Protein AF-A0A4P6VRU5-F1 (afdb_monomer)

Solvent-accessible surface area (backbone atoms only — not comparable to full-atom values): 6579 Å² total; per-residue (Å²): 132,62,69,70,58,54,52,51,50,52,54,50,52,52,53,52,51,52,51,51,52,49,53,53,50,51,52,52,51,51,53,52,50,51,51,52,52,51,42,52,49,54,52,50,53,50,59,75,66,40,42,98,47,94,86,37,48,56,43,42,36,64,58,54,8,66,75,70,75,44,54,48,68,55,36,48,51,43,44,72,70,35,91,54,39,44,77,51,90,59,99,54,78,64,24,35,31,67,68,50,90,88,57,76,82,78,74,88,72,78,95,124

Structure (mmCIF, N/CA/C/O backbone):
data_AF-A0A4P6VRU5-F1
#
_entry.id   AF-A0A4P6VRU5-F1
#
loop_
_atom_site.group_PDB
_atom_site.id
_atom_site.type_symbol
_atom_site.label_atom_id
_atom_site.label_alt_id
_atom_site.label_comp_id
_atom_site.label_asym_id
_atom_site.label_entity_id
_atom_site.label_seq_id
_atom_site.pdbx_PDB_ins_code
_atom_site.Cartn_x
_atom_site.Cartn_y
_atom_site.Cartn_z
_atom_site.occupancy
_atom_site.B_iso_or_equiv
_atom_site.auth_seq_id
_atom_site.auth_comp_id
_atom_site.auth_asym_id
_atom_site.auth_atom_id
_atom_site.pdbx_PDB_model_num
ATOM 1 N N . MET A 1 1 ? 27.380 7.375 -44.193 1.00 56.97 1 MET A N 1
ATOM 2 C CA . MET A 1 1 ? 27.245 7.125 -42.744 1.00 56.97 1 MET A CA 1
ATOM 3 C C . MET A 1 1 ? 27.639 5.672 -42.535 1.00 56.97 1 MET A C 1
ATOM 5 O O . MET A 1 1 ? 27.026 4.818 -43.163 1.00 56.97 1 MET A O 1
ATOM 9 N N . ASP A 1 2 ? 28.728 5.402 -41.815 1.00 77.56 2 ASP A N 1
ATOM 10 C CA . ASP A 1 2 ? 29.305 4.053 -41.728 1.00 77.56 2 ASP A CA 1
ATOM 11 C C . ASP A 1 2 ? 28.366 3.071 -41.018 1.00 77.56 2 ASP A C 1
ATOM 13 O O . ASP A 1 2 ? 27.849 3.374 -39.943 1.00 77.56 2 ASP A O 1
ATOM 17 N N . MET A 1 3 ? 28.198 1.865 -41.577 1.00 74.06 3 MET A N 1
ATOM 18 C CA . MET A 1 3 ? 27.379 0.794 -40.977 1.00 74.06 3 MET A CA 1
ATOM 19 C C . MET A 1 3 ? 27.796 0.484 -39.528 1.00 74.06 3 MET A C 1
ATOM 21 O O . MET A 1 3 ? 26.944 0.227 -38.688 1.00 74.06 3 MET A O 1
ATOM 25 N N . LYS A 1 4 ? 29.084 0.640 -39.192 1.00 77.88 4 LYS A N 1
ATOM 26 C CA . LYS A 1 4 ? 29.608 0.461 -37.824 1.00 77.88 4 LYS A CA 1
ATOM 27 C C . LYS A 1 4 ? 29.070 1.481 -36.815 1.00 77.88 4 LYS A C 1
ATOM 29 O O . LYS A 1 4 ? 28.921 1.161 -35.640 1.00 77.88 4 LYS A O 1
ATOM 34 N N . VAL A 1 5 ? 28.794 2.709 -37.258 1.00 80.06 5 VAL A N 1
ATOM 35 C CA . VAL A 1 5 ? 28.230 3.763 -36.398 1.00 80.06 5 VAL A CA 1
ATOM 36 C C . VAL A 1 5 ? 26.747 3.490 -36.148 1.00 80.06 5 VAL A C 1
ATOM 38 O O . VAL A 1 5 ? 26.277 3.657 -35.026 1.00 80.06 5 VAL A O 1
ATOM 41 N N . ILE A 1 6 ? 26.029 3.003 -37.165 1.00 77.31 6 ILE A N 1
ATOM 42 C CA . ILE A 1 6 ? 24.617 2.610 -37.055 1.00 77.31 6 ILE A CA 1
ATOM 43 C C . ILE A 1 6 ? 24.463 1.406 -36.110 1.00 77.31 6 ILE A C 1
ATOM 45 O O .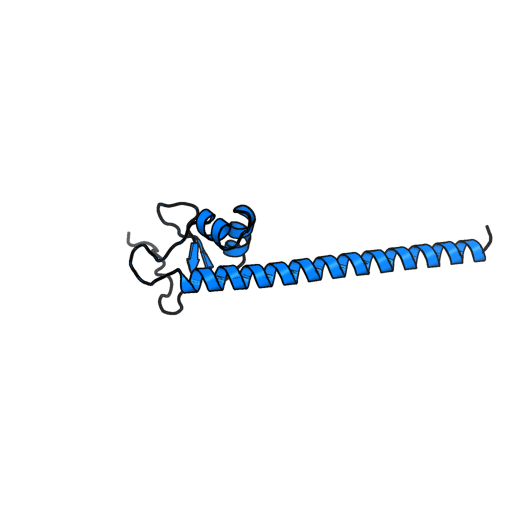 ILE A 1 6 ? 23.629 1.463 -35.208 1.00 77.31 6 ILE A O 1
ATOM 49 N N . ASP A 1 7 ? 25.313 0.381 -36.226 1.00 75.19 7 ASP A N 1
ATOM 50 C CA . ASP A 1 7 ? 25.315 -0.770 -35.308 1.00 75.19 7 ASP A CA 1
ATOM 51 C C . ASP A 1 7 ? 25.595 -0.352 -33.857 1.00 75.19 7 ASP A C 1
ATOM 53 O O . ASP A 1 7 ? 24.917 -0.804 -32.934 1.00 75.19 7 ASP A O 1
ATOM 57 N N . GLY A 1 8 ? 26.543 0.567 -33.641 1.00 73.50 8 GLY A N 1
ATOM 58 C CA . GLY A 1 8 ? 26.839 1.105 -32.311 1.00 73.50 8 GLY A CA 1
ATOM 59 C C . GLY A 1 8 ? 25.656 1.854 -31.685 1.00 73.50 8 GLY A C 1
ATOM 60 O O . GLY A 1 8 ? 25.381 1.688 -30.495 1.00 73.50 8 GLY A O 1
ATOM 61 N N . ILE A 1 9 ? 24.917 2.634 -32.483 1.00 77.44 9 ILE A N 1
ATOM 62 C CA . ILE A 1 9 ? 23.713 3.349 -32.030 1.00 77.44 9 ILE A CA 1
ATOM 63 C C . ILE A 1 9 ? 22.594 2.363 -31.685 1.00 77.44 9 ILE A C 1
ATOM 65 O O . ILE A 1 9 ? 21.949 2.517 -30.648 1.00 77.44 9 ILE A O 1
ATOM 69 N N . ILE A 1 10 ? 22.383 1.334 -32.511 1.00 79.81 10 ILE A N 1
ATOM 70 C CA . ILE A 1 10 ? 21.372 0.301 -32.262 1.00 79.81 10 ILE A CA 1
ATOM 71 C C . ILE A 1 10 ? 21.701 -0.442 -30.961 1.00 79.81 10 ILE A C 1
ATOM 73 O O . ILE A 1 10 ? 20.852 -0.521 -30.076 1.00 79.81 10 ILE A O 1
ATOM 77 N N . VAL A 1 11 ? 22.938 -0.909 -30.779 1.00 80.38 11 VAL A N 1
ATOM 78 C CA . VAL A 1 11 ? 23.352 -1.619 -29.555 1.00 80.38 11 VAL A CA 1
ATOM 79 C C . VAL A 1 11 ? 23.233 -0.726 -28.314 1.00 80.38 11 VAL A C 1
ATOM 81 O O . VAL A 1 11 ? 22.734 -1.177 -27.281 1.00 80.38 11 VAL A O 1
ATOM 84 N N . GLY A 1 12 ? 23.617 0.551 -28.414 1.00 76.94 12 GLY A N 1
ATOM 85 C CA . GLY A 1 12 ? 23.464 1.518 -27.324 1.00 76.94 12 GLY A CA 1
ATOM 86 C C . GLY A 1 12 ? 21.999 1.768 -26.949 1.00 76.94 12 GLY A C 1
ATOM 87 O O . GLY A 1 12 ? 21.651 1.758 -25.766 1.00 76.94 12 GLY A O 1
ATOM 88 N N . ALA A 1 13 ? 21.122 1.925 -27.945 1.00 80.81 13 ALA A N 1
ATOM 89 C CA . ALA A 1 13 ? 19.689 2.121 -27.735 1.00 80.81 13 ALA A CA 1
ATOM 90 C C . ALA A 1 13 ? 19.019 0.885 -27.112 1.00 80.81 13 ALA A C 1
ATOM 92 O O . ALA A 1 13 ? 18.247 1.017 -26.159 1.00 80.81 13 ALA A O 1
ATOM 93 N N . PHE A 1 14 ? 19.352 -0.320 -27.588 1.00 83.81 14 PHE A N 1
ATOM 94 C CA . PHE A 1 14 ? 18.849 -1.574 -27.021 1.00 83.81 14 PHE A CA 1
ATOM 95 C C . PHE A 1 14 ? 19.328 -1.788 -25.578 1.00 83.81 14 PHE A C 1
ATOM 97 O O . PHE A 1 14 ? 18.529 -2.176 -24.725 1.00 83.81 14 PHE A O 1
ATOM 104 N N . GLY A 1 15 ? 20.594 -1.483 -25.276 1.00 81.56 15 GLY A N 1
ATOM 105 C CA . GLY A 1 15 ? 21.131 -1.563 -23.915 1.00 81.56 15 GLY A CA 1
ATOM 106 C C . GLY A 1 15 ? 20.432 -0.606 -22.944 1.00 81.56 15 GLY A C 1
ATOM 107 O O . GLY A 1 15 ? 20.047 -1.009 -21.845 1.00 81.56 15 GLY A O 1
ATOM 108 N N . GLY A 1 16 ? 20.197 0.641 -23.367 1.00 85.00 16 GLY A N 1
ATOM 109 C CA . GLY A 1 16 ? 19.473 1.636 -22.572 1.00 85.00 16 GLY A CA 1
ATOM 110 C C . GLY A 1 16 ? 18.010 1.257 -22.325 1.00 85.00 16 GLY A C 1
ATOM 111 O O . GLY A 1 16 ? 17.530 1.343 -21.193 1.00 85.00 16 GLY A O 1
ATOM 112 N N . ALA A 1 17 ? 17.311 0.771 -23.355 1.00 89.19 17 ALA A N 1
ATOM 113 C CA . ALA A 1 17 ? 15.931 0.306 -23.229 1.00 89.19 17 ALA A CA 1
ATOM 114 C C . ALA A 1 17 ? 15.821 -0.907 -22.292 1.00 89.19 17 ALA A C 1
ATOM 116 O O . ALA A 1 17 ? 14.961 -0.926 -21.410 1.00 89.19 17 ALA A O 1
ATOM 117 N N . ALA A 1 18 ? 16.722 -1.886 -22.425 1.00 87.88 18 ALA A N 1
ATOM 118 C CA . ALA A 1 18 ? 16.763 -3.053 -21.548 1.00 87.88 18 ALA A CA 1
ATOM 119 C C . ALA A 1 18 ? 16.992 -2.654 -20.082 1.00 87.88 18 ALA A C 1
ATOM 121 O O . ALA A 1 18 ? 16.264 -3.109 -19.200 1.00 87.88 18 ALA A O 1
ATOM 122 N N . ALA A 1 19 ? 17.938 -1.749 -19.816 1.00 89.75 19 ALA A N 1
ATOM 123 C CA . ALA A 1 19 ? 18.174 -1.231 -18.470 1.00 89.75 19 ALA A CA 1
ATOM 124 C C . ALA A 1 19 ? 16.940 -0.504 -17.904 1.00 89.75 19 ALA A C 1
ATOM 126 O O . ALA A 1 19 ? 16.560 -0.741 -16.756 1.00 89.75 19 ALA A O 1
ATOM 127 N N . GLY A 1 20 ? 16.268 0.323 -18.713 1.00 90.56 20 GLY A N 1
ATOM 128 C CA . GLY A 1 20 ? 15.040 1.015 -18.313 1.00 90.56 20 GLY A CA 1
ATOM 129 C C . GLY A 1 20 ? 13.908 0.056 -17.931 1.00 90.56 20 GLY A C 1
ATOM 130 O O . GLY A 1 20 ? 13.273 0.233 -16.890 1.00 90.56 20 GLY A O 1
ATOM 131 N N . VAL A 1 21 ? 13.702 -1.005 -18.719 1.00 92.81 21 VAL A N 1
ATOM 132 C CA . VAL A 1 21 ? 12.704 -2.049 -18.429 1.00 92.81 21 VAL A CA 1
ATOM 133 C C . VAL A 1 21 ? 13.028 -2.781 -17.128 1.00 92.81 21 VAL A C 1
ATOM 135 O O . VAL A 1 21 ? 12.133 -3.005 -16.313 1.00 92.81 21 VAL A O 1
ATOM 138 N N . VAL A 1 22 ? 14.299 -3.121 -16.896 1.00 93.62 22 VAL A N 1
ATOM 139 C CA . VAL A 1 22 ? 14.724 -3.806 -15.667 1.00 93.62 22 VAL A CA 1
ATOM 140 C C . VAL A 1 22 ? 14.479 -2.929 -14.439 1.00 93.62 22 VAL A C 1
ATOM 142 O O . VAL A 1 22 ? 13.898 -3.402 -13.463 1.00 93.62 22 VAL A O 1
ATOM 145 N N . VAL A 1 23 ? 14.854 -1.648 -14.483 1.00 94.06 23 VAL A N 1
ATOM 146 C CA . VAL A 1 23 ? 14.622 -0.718 -13.365 1.00 94.06 23 VAL A CA 1
ATOM 147 C C . VAL A 1 23 ? 13.127 -0.561 -13.085 1.00 94.06 23 VAL A C 1
ATOM 149 O O . VAL A 1 23 ? 12.712 -0.654 -11.928 1.00 94.06 23 VAL A O 1
ATOM 152 N N . TYR A 1 24 ? 12.310 -0.399 -14.129 1.00 93.44 24 TYR A N 1
ATOM 153 C CA . TYR A 1 24 ? 10.856 -0.316 -13.989 1.00 93.44 24 TYR A CA 1
ATOM 154 C C . TYR A 1 24 ? 10.271 -1.579 -13.345 1.00 93.44 24 TYR A C 1
ATOM 156 O O . TYR A 1 24 ? 9.479 -1.494 -12.404 1.00 93.44 24 TYR A O 1
ATOM 164 N N . ALA A 1 25 ? 10.701 -2.760 -13.798 1.00 92.88 25 ALA A N 1
ATOM 165 C CA . ALA A 1 25 ? 10.256 -4.029 -13.238 1.00 92.88 25 ALA A CA 1
ATOM 166 C C . ALA A 1 25 ? 10.624 -4.149 -11.751 1.00 92.88 25 ALA A C 1
ATOM 168 O O . ALA A 1 25 ? 9.768 -4.481 -10.931 1.00 92.88 25 ALA A O 1
ATOM 169 N N . VAL A 1 26 ? 11.866 -3.828 -11.377 1.00 94.25 26 VAL A N 1
ATOM 170 C CA . VAL A 1 26 ? 12.323 -3.880 -9.978 1.00 94.25 26 VAL A CA 1
ATOM 171 C C . VAL A 1 26 ? 11.512 -2.930 -9.095 1.00 94.25 26 VAL A C 1
ATOM 173 O O . VAL A 1 26 ? 11.060 -3.330 -8.020 1.00 94.25 26 VAL A O 1
ATOM 176 N N . GLN A 1 27 ? 11.266 -1.700 -9.553 1.00 93.25 27 GLN A N 1
ATOM 177 C CA . GLN A 1 27 ? 10.436 -0.737 -8.826 1.00 93.25 27 GLN A CA 1
ATOM 178 C C . GLN A 1 27 ? 9.004 -1.246 -8.644 1.00 93.25 27 GLN A C 1
ATOM 180 O O . GLN A 1 27 ? 8.458 -1.174 -7.540 1.00 93.25 27 GLN A O 1
ATOM 185 N N . TYR A 1 28 ? 8.418 -1.819 -9.696 1.00 92.94 28 TYR A N 1
ATOM 186 C CA . TYR A 1 28 ? 7.080 -2.397 -9.647 1.00 92.94 28 TYR A CA 1
ATOM 187 C C . TYR A 1 28 ? 6.989 -3.549 -8.635 1.00 92.94 28 TYR A C 1
ATOM 189 O O . TYR A 1 28 ? 6.087 -3.575 -7.791 1.00 92.94 28 TYR A O 1
ATOM 197 N N . PHE A 1 29 ? 7.949 -4.480 -8.664 1.00 93.62 29 PHE A N 1
ATOM 198 C CA . PHE A 1 29 ? 8.008 -5.588 -7.710 1.00 93.62 29 PHE A CA 1
ATOM 199 C C . PHE A 1 29 ? 8.183 -5.096 -6.278 1.00 93.62 29 PHE A C 1
ATOM 201 O O . PHE A 1 29 ? 7.452 -5.535 -5.389 1.00 93.62 29 PHE A O 1
ATOM 208 N N . HIS A 1 30 ? 9.093 -4.151 -6.052 1.00 92.62 30 HIS A N 1
ATOM 209 C CA . HIS A 1 30 ? 9.312 -3.572 -4.734 1.00 92.62 30 HIS A CA 1
ATOM 210 C C . HIS A 1 30 ? 8.025 -2.940 -4.183 1.00 92.62 30 HIS A C 1
ATOM 212 O O . HIS A 1 30 ? 7.609 -3.250 -3.066 1.00 92.62 30 HIS A O 1
ATOM 218 N N . GLN A 1 31 ? 7.331 -2.123 -4.982 1.00 89.38 31 GLN A N 1
ATOM 219 C CA . GLN A 1 31 ? 6.066 -1.506 -4.576 1.00 89.38 31 GLN A CA 1
ATOM 220 C C . GLN A 1 31 ? 4.984 -2.542 -4.252 1.00 89.38 31 GLN A C 1
ATOM 222 O O . GLN A 1 31 ? 4.257 -2.385 -3.269 1.00 89.38 31 GLN A O 1
ATOM 227 N N . LYS A 1 32 ? 4.886 -3.620 -5.039 1.00 89.75 32 LYS A N 1
ATOM 228 C CA . LYS A 1 32 ? 3.941 -4.715 -4.781 1.00 89.75 32 LYS A CA 1
ATOM 229 C C . LYS A 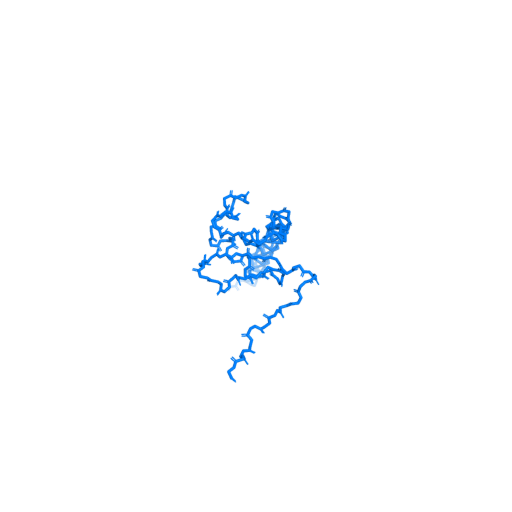1 32 ? 4.253 -5.465 -3.489 1.00 89.75 32 LYS A C 1
ATOM 231 O O . LYS A 1 32 ? 3.326 -5.770 -2.740 1.00 89.75 32 LYS A O 1
ATOM 236 N N . ILE A 1 33 ? 5.528 -5.738 -3.214 1.00 91.75 33 ILE A N 1
ATOM 237 C CA . ILE A 1 33 ? 5.960 -6.408 -1.981 1.00 91.75 33 ILE A CA 1
ATOM 238 C C . ILE A 1 33 ? 5.637 -5.533 -0.771 1.00 91.75 33 ILE A C 1
ATOM 240 O O . ILE A 1 33 ? 4.990 -6.007 0.162 1.00 91.75 33 ILE A O 1
ATOM 244 N N . VAL A 1 34 ? 6.018 -4.253 -0.810 1.00 90.31 34 VAL A N 1
ATOM 245 C CA . VAL A 1 34 ? 5.729 -3.297 0.268 1.00 90.31 34 VAL A CA 1
ATOM 246 C C . VAL A 1 34 ? 4.226 -3.213 0.514 1.00 90.31 34 VAL A C 1
ATOM 248 O O . VAL A 1 34 ? 3.785 -3.406 1.643 1.00 90.31 34 VAL A O 1
ATOM 251 N N . PHE A 1 35 ? 3.426 -3.047 -0.542 1.00 89.50 35 PHE A N 1
ATOM 252 C CA .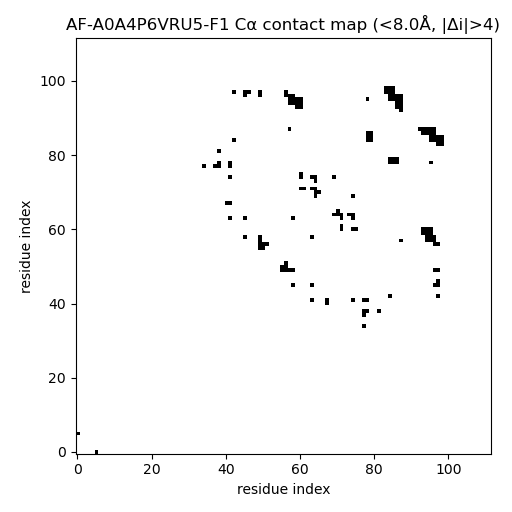 PHE A 1 35 ? 1.968 -3.007 -0.432 1.00 89.50 35 PHE A CA 1
ATOM 253 C C . PHE A 1 35 ? 1.392 -4.270 0.222 1.00 89.50 35 PHE A C 1
ATOM 255 O O . PHE A 1 35 ? 0.492 -4.191 1.056 1.00 89.50 35 PHE A O 1
ATOM 262 N N . PHE A 1 36 ? 1.912 -5.447 -0.123 1.00 88.62 36 PHE A N 1
ATOM 263 C CA . PHE A 1 36 ? 1.439 -6.702 0.449 1.00 88.62 36 PHE A CA 1
ATOM 264 C C . PHE A 1 36 ? 1.808 -6.853 1.931 1.00 88.62 36 PHE A C 1
ATOM 266 O O . PHE A 1 36 ? 0.997 -7.334 2.728 1.00 88.62 36 PHE A O 1
ATOM 273 N N . VAL A 1 37 ? 3.009 -6.415 2.317 1.00 90.19 37 VAL A N 1
ATOM 274 C CA . VAL A 1 37 ? 3.447 -6.374 3.719 1.00 90.19 37 VAL A CA 1
ATOM 275 C C . VAL A 1 37 ? 2.593 -5.392 4.521 1.00 90.19 37 VAL A C 1
ATOM 277 O O . VAL A 1 37 ? 2.110 -5.751 5.596 1.00 90.19 37 VAL A O 1
ATOM 280 N N . GLU A 1 38 ? 2.348 -4.195 3.987 1.00 90.56 38 GLU A N 1
ATOM 281 C CA . GLU A 1 38 ? 1.471 -3.187 4.591 1.00 90.56 38 GLU A CA 1
ATOM 282 C C . GLU A 1 38 ? 0.048 -3.728 4.776 1.00 90.56 38 GLU A C 1
ATOM 284 O O . GLU A 1 38 ? -0.488 -3.676 5.882 1.00 90.56 38 GLU A O 1
ATOM 289 N N . CYS A 1 39 ? -0.533 -4.342 3.740 1.00 88.12 39 CYS A N 1
ATOM 290 C CA . CYS A 1 39 ? -1.853 -4.973 3.809 1.00 88.12 39 CYS A CA 1
ATOM 291 C C . CYS A 1 39 ? -1.935 -6.025 4.917 1.00 88.12 39 CYS A C 1
ATOM 293 O O . CYS A 1 39 ? -2.884 -6.035 5.702 1.00 88.12 39 CYS A O 1
ATOM 295 N N . ARG A 1 40 ? -0.936 -6.913 5.001 1.00 88.88 40 ARG A N 1
ATOM 296 C 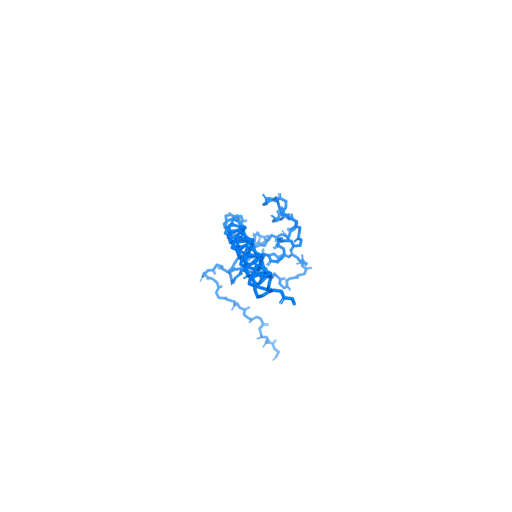CA . ARG A 1 40 ? -0.886 -7.946 6.043 1.00 88.88 40 ARG A CA 1
ATOM 297 C C . ARG A 1 40 ? -0.766 -7.341 7.436 1.00 88.88 40 ARG A C 1
ATOM 299 O O . ARG A 1 40 ? -1.421 -7.836 8.349 1.00 88.88 40 ARG A O 1
ATOM 306 N N . ARG A 1 41 ? 0.047 -6.294 7.601 1.00 89.56 41 ARG A N 1
ATOM 307 C CA . ARG A 1 41 ? 0.234 -5.604 8.883 1.00 89.56 41 ARG A CA 1
ATOM 308 C C . ARG A 1 41 ? -1.061 -4.939 9.344 1.00 89.56 41 ARG A C 1
ATOM 310 O O . ARG A 1 41 ? -1.497 -5.217 10.455 1.00 89.56 41 ARG A O 1
ATOM 317 N N . VAL A 1 42 ? -1.703 -4.162 8.468 1.00 89.81 42 VAL A N 1
ATOM 318 C CA . VAL A 1 42 ? -2.986 -3.501 8.751 1.00 89.81 42 VAL A CA 1
ATOM 319 C C . VAL A 1 42 ? -4.055 -4.532 9.098 1.00 89.81 42 VAL A C 1
ATOM 321 O O . VAL A 1 42 ? -4.709 -4.405 10.126 1.00 89.81 42 VAL A O 1
ATOM 324 N N . HIS A 1 43 ? -4.200 -5.591 8.295 1.00 86.94 43 HIS A N 1
ATOM 325 C CA . HIS A 1 43 ? -5.179 -6.644 8.563 1.00 86.94 43 HIS A CA 1
ATOM 326 C C . HIS A 1 43 ? -4.911 -7.368 9.887 1.00 86.94 43 HIS A C 1
ATOM 328 O O . HIS A 1 43 ? -5.847 -7.627 10.636 1.00 86.94 43 HIS A O 1
ATOM 334 N N . LYS A 1 44 ? -3.650 -7.707 10.185 1.00 87.88 44 LYS A N 1
ATOM 335 C CA . LYS A 1 44 ? -3.276 -8.360 11.446 1.00 87.88 44 LYS A CA 1
ATOM 336 C C . LYS A 1 44 ? -3.598 -7.464 12.641 1.00 87.88 44 LYS A C 1
ATOM 338 O O . LYS A 1 44 ? -4.273 -7.913 13.559 1.00 87.88 44 LYS A O 1
ATOM 343 N N . TRP A 1 45 ? -3.181 -6.200 12.590 1.00 88.88 45 TRP A N 1
ATOM 344 C CA . TRP A 1 45 ? -3.467 -5.230 13.645 1.00 88.88 45 TRP A CA 1
ATOM 345 C C . TRP A 1 45 ? -4.971 -5.067 13.860 1.00 88.88 45 TRP A C 1
ATOM 347 O O . TRP A 1 45 ? -5.458 -5.138 14.987 1.00 88.88 45 TRP A O 1
ATOM 357 N N . LEU A 1 46 ? -5.715 -4.908 12.766 1.00 86.00 46 LEU A N 1
ATOM 358 C CA . LEU A 1 46 ? -7.155 -4.735 12.805 1.00 86.00 46 LEU A CA 1
ATOM 359 C C . LEU A 1 46 ? -7.835 -6.002 13.354 1.00 86.00 46 LEU A C 1
ATOM 361 O O . LEU A 1 46 ? -8.790 -5.876 14.106 1.00 86.00 46 LEU A O 1
ATOM 365 N N . ALA A 1 47 ? -7.320 -7.205 13.075 1.00 84.44 47 ALA A N 1
ATOM 366 C CA . ALA A 1 47 ? -7.853 -8.462 13.612 1.00 84.44 47 ALA A CA 1
ATOM 367 C C . ALA A 1 47 ? -7.615 -8.611 15.118 1.00 84.44 47 ALA A C 1
ATOM 369 O O . ALA A 1 47 ? -8.472 -9.133 15.819 1.00 84.44 47 ALA A O 1
ATOM 370 N N . GLU A 1 48 ? -6.475 -8.133 15.616 1.00 84.19 48 GLU A N 1
ATOM 371 C CA . GLU A 1 48 ? -6.140 -8.146 17.045 1.00 84.19 48 GLU A CA 1
ATOM 372 C C . GLU A 1 48 ? -6.925 -7.089 17.834 1.00 84.19 48 GLU A C 1
ATOM 374 O O . GLU A 1 48 ? -7.265 -7.302 18.994 1.00 84.19 48 GLU A O 1
ATOM 379 N N . HIS A 1 49 ? -7.228 -5.950 17.205 1.00 82.38 49 HIS A N 1
ATOM 380 C CA . HIS A 1 49 ? -7.869 -4.812 17.866 1.00 82.38 49 HIS A CA 1
ATOM 381 C C . HIS A 1 49 ? -9.374 -4.731 17.628 1.00 82.38 49 HIS A C 1
ATOM 383 O O . HIS A 1 49 ? -10.016 -3.865 18.220 1.00 82.38 49 HIS A O 1
ATOM 389 N N . THR A 1 50 ? -9.945 -5.583 16.780 1.00 77.88 50 THR A N 1
ATOM 390 C CA . THR A 1 50 ? -11.391 -5.660 16.553 1.00 77.88 50 THR A CA 1
ATOM 391 C C . THR A 1 50 ? -11.956 -6.790 17.400 1.00 77.88 50 THR A C 1
ATOM 393 O O . THR A 1 50 ? -11.680 -7.959 17.143 1.00 77.88 50 THR A O 1
ATOM 396 N N . THR A 1 51 ? -12.743 -6.451 18.420 1.00 68.00 51 THR A N 1
ATOM 397 C CA . THR A 1 51 ? -13.455 -7.432 19.249 1.00 68.00 51 THR A CA 1
ATOM 398 C C . THR A 1 51 ? -14.932 -7.478 18.863 1.00 68.00 51 THR A C 1
ATOM 400 O O . THR A 1 51 ? -15.492 -6.477 18.425 1.00 68.00 51 THR A O 1
ATOM 403 N N . LEU A 1 52 ? -15.568 -8.636 19.068 1.00 63.12 52 LEU A N 1
ATOM 404 C CA . LEU A 1 52 ? -17.013 -8.887 18.892 1.00 63.12 52 LEU A CA 1
ATOM 405 C C . LEU A 1 52 ? -17.902 -8.155 19.920 1.00 63.12 52 LEU A C 1
ATOM 407 O O . LEU A 1 52 ? -19.071 -8.486 20.093 1.00 63.12 52 LEU A O 1
ATOM 411 N N . GLU A 1 53 ? -17.344 -7.193 20.654 1.00 62.50 53 GLU A N 1
ATOM 412 C CA . GLU A 1 53 ? -18.111 -6.381 21.588 1.00 62.50 53 GLU A CA 1
ATOM 413 C C . GLU A 1 53 ? -18.798 -5.248 20.822 1.00 62.50 53 GLU A C 1
ATOM 415 O O . GLU A 1 53 ? -18.141 -4.507 20.081 1.00 62.50 53 GLU A O 1
ATOM 420 N N . LEU A 1 54 ? -20.106 -5.082 21.047 1.00 54.72 54 LEU A N 1
ATOM 421 C CA . LEU A 1 54 ? -20.907 -3.991 20.491 1.00 54.72 54 LEU A CA 1
ATOM 422 C C . LEU A 1 54 ? -20.185 -2.645 20.691 1.00 54.72 54 LEU A C 1
ATOM 424 O O . LEU A 1 54 ? -19.961 -2.195 21.813 1.00 54.72 54 LEU A O 1
ATOM 428 N N . GLY A 1 55 ? -19.792 -2.013 19.582 1.00 61.75 55 GLY A N 1
ATOM 429 C CA . GLY A 1 55 ? -19.091 -0.723 19.565 1.00 61.75 55 GLY A CA 1
ATOM 430 C C . GLY A 1 55 ? -17.565 -0.783 19.410 1.00 61.75 55 GLY A C 1
ATOM 431 O O . GLY A 1 55 ? -16.956 0.253 19.135 1.00 61.75 55 GLY A O 1
ATOM 432 N N . LYS A 1 56 ? -16.928 -1.960 19.505 1.00 64.38 56 LYS A N 1
ATOM 433 C CA . LYS A 1 56 ? -15.484 -2.150 19.235 1.00 64.38 56 LYS A CA 1
ATOM 434 C C . LYS A 1 56 ? -15.181 -2.859 17.911 1.00 64.38 56 LYS A C 1
ATOM 436 O O . LYS A 1 56 ? -14.010 -3.065 17.600 1.00 64.38 56 LYS A O 1
ATOM 441 N N . GLU A 1 57 ? -16.212 -3.134 17.120 1.00 74.94 57 GLU A N 1
ATOM 442 C CA . GLU A 1 57 ? -16.133 -3.826 15.826 1.00 74.94 57 GLU A CA 1
ATOM 443 C C . GLU A 1 57 ? -15.466 -3.001 14.710 1.00 74.94 57 GLU A C 1
ATOM 445 O O . GLU A 1 57 ? -15.069 -3.541 13.678 1.00 74.94 57 GLU A O 1
ATOM 450 N N . PHE A 1 58 ? -15.332 -1.687 14.914 1.00 81.88 58 PHE A N 1
ATOM 451 C CA . PHE A 1 58 ? -14.855 -0.757 13.898 1.00 81.88 58 PHE A CA 1
ATOM 452 C C . PHE A 1 58 ? -13.707 0.124 14.399 1.00 81.88 58 PHE A C 1
ATOM 454 O O . PHE A 1 58 ? -13.650 0.517 15.572 1.00 81.88 58 PHE A O 1
ATOM 461 N N . ARG A 1 59 ? -12.790 0.477 13.494 1.00 85.88 59 ARG A N 1
ATOM 462 C CA . ARG A 1 59 ? -11.662 1.385 13.744 1.00 85.88 59 ARG A CA 1
ATOM 463 C C . ARG A 1 59 ? -11.594 2.462 12.671 1.00 85.88 59 ARG A C 1
ATOM 465 O O . ARG A 1 59 ? -11.793 2.179 11.496 1.00 85.88 59 ARG A O 1
ATOM 472 N N . SER A 1 60 ? -11.292 3.690 13.082 1.00 88.56 60 SER A N 1
ATOM 473 C CA . SER A 1 60 ? -11.193 4.811 12.144 1.00 88.56 60 SER A CA 1
ATOM 474 C C . SER A 1 60 ? -9.946 4.703 11.264 1.00 88.56 60 SER A C 1
ATOM 476 O O . SER A 1 60 ? -8.909 4.201 11.715 1.00 88.56 60 SER A O 1
ATOM 478 N N . THR A 1 61 ? -10.014 5.245 10.044 1.00 90.81 61 THR A N 1
ATOM 479 C CA . THR A 1 61 ? -8.853 5.390 9.147 1.00 90.81 61 THR A CA 1
ATOM 480 C C . THR A 1 61 ? -7.681 6.073 9.858 1.00 90.81 61 THR A C 1
ATOM 482 O O . THR A 1 61 ? -6.548 5.610 9.753 1.00 90.81 61 THR A O 1
ATOM 485 N N . ARG A 1 62 ? -7.952 7.110 10.665 1.00 89.44 62 ARG A N 1
ATOM 486 C CA . ARG A 1 62 ? -6.941 7.845 11.440 1.00 89.44 62 ARG A CA 1
ATOM 487 C C . ARG A 1 62 ? -6.230 6.973 12.471 1.00 89.44 62 ARG A C 1
ATOM 489 O O . ARG A 1 62 ? -5.010 7.038 12.601 1.00 89.44 62 ARG A O 1
ATOM 496 N N . THR A 1 63 ? -6.969 6.134 13.198 1.00 89.69 63 THR A N 1
ATOM 497 C CA . THR A 1 63 ? -6.364 5.205 14.165 1.00 89.69 63 THR A CA 1
ATOM 498 C C . THR A 1 63 ? -5.492 4.177 13.449 1.00 89.69 63 THR A C 1
ATOM 500 O O . THR A 1 63 ? -4.367 3.937 13.877 1.00 89.69 63 THR A O 1
ATOM 503 N N . ILE A 1 64 ? -5.975 3.614 12.338 1.00 89.94 64 ILE A N 1
ATOM 504 C CA . ILE A 1 64 ? -5.220 2.646 11.528 1.00 89.94 64 ILE A CA 1
ATOM 505 C C . ILE A 1 64 ? -3.930 3.278 10.992 1.00 89.94 64 ILE A C 1
ATOM 507 O O . ILE A 1 64 ? -2.866 2.662 11.079 1.00 89.94 64 ILE A O 1
ATOM 511 N N . ALA A 1 65 ? -4.024 4.502 10.469 1.00 91.62 65 ALA A N 1
ATOM 512 C CA . ALA A 1 65 ? -2.908 5.280 9.943 1.00 91.62 65 ALA A CA 1
ATOM 513 C C . ALA A 1 65 ? -1.857 5.568 11.024 1.00 91.62 65 ALA A C 1
ATOM 515 O O . ALA A 1 65 ? -0.681 5.246 10.851 1.00 91.62 65 ALA A O 1
ATOM 516 N N . SER A 1 66 ? -2.302 6.075 12.178 1.00 91.69 66 SER A N 1
ATOM 517 C CA . SER A 1 66 ? -1.438 6.388 13.317 1.00 91.69 66 SER A CA 1
ATOM 518 C C . SER A 1 66 ? -0.709 5.157 13.857 1.00 91.69 66 SER A C 1
ATOM 520 O O . SER A 1 66 ? 0.475 5.253 14.167 1.00 91.69 66 SER A O 1
ATOM 522 N N . TRP A 1 67 ? -1.376 4.004 13.946 1.00 91.00 67 TRP A N 1
ATOM 523 C CA . TRP A 1 67 ? -0.771 2.798 14.518 1.00 91.00 67 TRP A CA 1
ATOM 524 C C . TRP A 1 67 ? 0.199 2.106 13.558 1.00 91.00 67 TRP A C 1
ATOM 526 O O . TRP A 1 67 ? 1.233 1.588 13.970 1.00 91.00 67 TRP A O 1
ATOM 536 N N . ASN A 1 68 ? -0.119 2.098 12.262 1.00 88.62 68 ASN A N 1
ATOM 537 C CA . ASN A 1 68 ? 0.716 1.446 11.253 1.00 88.62 68 ASN A CA 1
ATOM 538 C C . ASN A 1 68 ? 1.807 2.361 10.680 1.00 88.62 68 ASN A C 1
ATOM 540 O O . ASN A 1 68 ? 2.602 1.892 9.864 1.00 88.62 68 ASN A O 1
ATOM 544 N N . ASN A 1 69 ? 1.858 3.624 11.121 1.00 91.81 69 ASN A N 1
ATOM 545 C CA . ASN A 1 69 ? 2.746 4.669 10.615 1.00 91.81 69 ASN A CA 1
ATOM 546 C C . ASN A 1 69 ? 2.646 4.834 9.087 1.00 91.81 69 ASN A C 1
ATOM 548 O O . ASN A 1 69 ? 3.643 4.822 8.367 1.00 91.81 69 ASN A O 1
ATOM 552 N N . ILE A 1 70 ? 1.412 4.933 8.592 1.00 91.75 70 ILE A N 1
ATOM 553 C CA . ILE A 1 70 ? 1.093 5.181 7.181 1.00 91.75 70 ILE A CA 1
ATOM 554 C C . ILE A 1 70 ? 0.187 6.407 7.078 1.00 91.75 70 ILE A C 1
ATOM 556 O O . ILE A 1 70 ? -0.475 6.772 8.045 1.00 91.75 70 ILE A O 1
ATOM 560 N N . THR A 1 71 ? 0.133 7.044 5.909 1.00 92.19 71 THR A N 1
ATOM 561 C CA . THR A 1 71 ? -0.793 8.164 5.687 1.00 92.19 71 THR A CA 1
ATOM 562 C C . THR A 1 71 ? -2.246 7.687 5.695 1.00 92.19 71 THR A C 1
ATOM 564 O O . THR A 1 71 ? -2.531 6.526 5.387 1.00 92.19 71 THR A O 1
ATOM 567 N N . GLU A 1 72 ? -3.183 8.578 6.023 1.00 91.56 72 GLU A N 1
ATOM 568 C CA . GLU A 1 72 ? -4.615 8.249 6.040 1.00 91.56 72 GLU A CA 1
ATOM 569 C C . GLU A 1 72 ? -5.111 7.782 4.666 1.00 91.56 72 GLU A C 1
ATOM 571 O O . GLU A 1 72 ? -5.803 6.770 4.576 1.00 91.56 72 GLU A O 1
ATOM 576 N N . ASP A 1 73 ? -4.660 8.420 3.584 1.00 91.06 73 ASP A N 1
ATOM 577 C CA . ASP A 1 73 ? -4.977 7.987 2.219 1.00 91.06 73 ASP A CA 1
ATOM 578 C C . ASP A 1 73 ? -4.443 6.585 1.916 1.00 91.06 73 ASP A C 1
ATOM 580 O O . ASP A 1 73 ? -5.129 5.764 1.300 1.00 91.06 73 ASP A O 1
ATOM 584 N N . ARG A 1 74 ? -3.230 6.268 2.390 1.00 89.25 74 ARG A N 1
ATOM 585 C CA . ARG A 1 74 ? -2.643 4.937 2.220 1.00 89.25 74 ARG A CA 1
ATOM 586 C C . ARG A 1 74 ? -3.414 3.893 3.019 1.00 89.25 74 ARG A C 1
ATOM 588 O O . ARG A 1 74 ? -3.671 2.811 2.496 1.00 89.25 74 ARG A O 1
ATOM 595 N N . ALA A 1 75 ? -3.823 4.222 4.243 1.00 90.88 75 ALA A N 1
ATOM 596 C CA . ALA A 1 75 ? -4.676 3.367 5.059 1.00 90.88 75 ALA A CA 1
ATOM 597 C C . ALA A 1 75 ? -6.025 3.113 4.371 1.00 90.88 75 ALA A C 1
ATOM 599 O O . ALA A 1 75 ? -6.429 1.956 4.254 1.00 90.88 75 ALA A O 1
ATOM 600 N N . ARG A 1 76 ? -6.675 4.158 3.840 1.00 90.00 76 ARG A N 1
ATOM 601 C CA . ARG A 1 76 ? -7.946 4.061 3.104 1.00 90.00 76 ARG A CA 1
ATOM 602 C C . ARG A 1 76 ? -7.810 3.166 1.870 1.00 90.00 76 ARG A C 1
ATOM 604 O O . ARG A 1 76 ? -8.639 2.283 1.661 1.00 90.00 76 ARG A O 1
ATOM 611 N N . PHE A 1 77 ? -6.737 3.340 1.096 1.00 91.12 77 PHE A N 1
ATOM 612 C CA . PHE A 1 77 ? -6.436 2.516 -0.078 1.00 91.12 77 PHE A CA 1
ATOM 613 C C . PHE A 1 77 ? -6.174 1.044 0.273 1.00 91.12 77 PHE A C 1
ATOM 615 O O . PHE A 1 77 ? -6.671 0.138 -0.392 1.00 91.12 77 PHE A O 1
ATOM 622 N N . ILE A 1 78 ? -5.404 0.779 1.331 1.00 89.75 78 ILE A N 1
ATOM 623 C CA . ILE A 1 78 ? -5.139 -0.591 1.792 1.00 89.75 78 ILE A CA 1
ATOM 624 C C . ILE A 1 78 ? -6.434 -1.264 2.251 1.00 89.75 78 ILE A C 1
ATOM 626 O O . ILE A 1 78 ? -6.690 -2.418 1.901 1.00 89.75 78 ILE A O 1
ATOM 630 N N . CYS A 1 79 ? -7.256 -0.546 3.017 1.00 87.19 79 CYS A N 1
ATOM 631 C CA . CYS A 1 79 ? -8.505 -1.084 3.537 1.00 87.19 79 CYS A CA 1
ATOM 632 C C . CYS A 1 79 ? -9.527 -1.343 2.423 1.00 87.19 79 CYS A C 1
ATOM 634 O O . CYS A 1 79 ? -10.199 -2.370 2.464 1.00 87.19 79 CYS A O 1
ATOM 636 N N . SER A 1 80 ? -9.592 -0.491 1.393 1.00 87.56 80 SER A N 1
ATOM 637 C CA . SER A 1 80 ? -10.469 -0.710 0.234 1.00 87.56 80 SER A CA 1
ATOM 638 C C . SER A 1 80 ? -9.993 -1.841 -0.685 1.00 87.56 80 SER A C 1
ATOM 640 O O . SER A 1 80 ? -10.812 -2.538 -1.283 1.00 87.56 80 SER A O 1
ATOM 642 N N . ALA A 1 81 ? -8.682 -2.073 -0.785 1.00 87.06 81 ALA A N 1
ATOM 643 C CA . ALA A 1 81 ? -8.119 -3.138 -1.612 1.00 87.06 81 ALA A CA 1
ATOM 644 C C . ALA A 1 81 ? -8.216 -4.538 -0.971 1.00 87.06 81 ALA A C 1
ATOM 646 O O . ALA A 1 81 ? -8.165 -5.558 -1.669 1.00 87.06 81 ALA A O 1
ATOM 647 N N . HIS A 1 82 ? -8.316 -4.624 0.357 1.00 81.62 82 HIS A N 1
ATOM 648 C CA . HIS A 1 82 ? -8.258 -5.893 1.074 1.00 81.62 82 HIS A CA 1
ATOM 649 C C . HIS A 1 82 ? -9.641 -6.556 1.197 1.00 81.62 82 HIS A C 1
ATOM 651 O O . HIS A 1 82 ? -10.471 -6.135 1.989 1.00 81.62 82 HIS A O 1
ATOM 657 N N . LYS A 1 83 ? -9.857 -7.694 0.517 1.00 77.50 83 LYS A N 1
ATOM 658 C CA . LYS A 1 83 ? -11.155 -8.418 0.450 1.00 77.50 83 LYS A CA 1
ATOM 659 C C . LYS A 1 83 ? -11.824 -8.765 1.793 1.00 77.50 83 LYS A C 1
ATOM 661 O O . LYS A 1 83 ? -13.010 -9.068 1.817 1.00 77.50 83 LYS A O 1
ATOM 666 N N . LYS A 1 84 ? -11.063 -8.823 2.889 1.00 79.44 84 LYS A N 1
ATOM 667 C CA . LYS A 1 84 ? -11.579 -9.160 4.232 1.00 79.44 84 LYS A CA 1
ATOM 668 C C . LYS A 1 84 ? -11.862 -7.939 5.106 1.00 79.44 84 LYS A C 1
ATOM 670 O O . LYS A 1 84 ? -12.367 -8.115 6.206 1.00 79.44 84 LYS A O 1
ATOM 675 N N . ILE A 1 85 ? -11.477 -6.747 4.662 1.00 83.62 85 ILE A N 1
ATOM 676 C CA . ILE A 1 85 ? -11.742 -5.494 5.365 1.00 83.62 85 ILE A CA 1
ATOM 677 C C . ILE A 1 85 ? -12.938 -4.852 4.669 1.00 83.62 85 ILE A C 1
ATOM 679 O O . ILE A 1 85 ? -13.051 -4.915 3.447 1.00 83.62 85 ILE A O 1
ATOM 683 N N . TYR A 1 86 ? -13.857 -4.288 5.440 1.00 82.94 86 TYR A N 1
ATOM 684 C CA . TYR A 1 86 ? -15.031 -3.622 4.897 1.00 82.94 86 TYR A CA 1
ATOM 685 C C . TYR A 1 86 ? -15.227 -2.262 5.555 1.00 82.94 86 TYR A C 1
ATOM 687 O O . TYR A 1 86 ? -14.847 -2.048 6.709 1.00 82.94 86 TYR A O 1
ATOM 695 N N . LEU A 1 87 ? -15.802 -1.342 4.787 1.00 84.06 87 LEU A N 1
ATOM 696 C CA . LEU A 1 87 ? -16.177 -0.015 5.252 1.00 84.06 87 LEU A CA 1
ATOM 697 C C . LEU A 1 87 ? -17.524 -0.108 5.979 1.00 84.06 87 LEU A C 1
ATOM 699 O O . LEU A 1 87 ? -18.463 -0.727 5.475 1.00 84.06 87 LEU A O 1
ATOM 703 N N . SER A 1 88 ? -17.616 0.491 7.161 1.00 79.69 88 SER A N 1
ATOM 704 C CA . SER A 1 88 ? -18.866 0.616 7.905 1.00 79.69 88 SER A CA 1
ATOM 705 C C . SER A 1 88 ? -19.809 1.569 7.171 1.00 79.69 88 SER A C 1
ATOM 707 O O . SER A 1 88 ? -19.417 2.681 6.828 1.00 79.69 88 SER A O 1
ATOM 709 N N . THR A 1 89 ? -21.059 1.157 6.961 1.00 76.12 89 THR A N 1
ATOM 710 C CA . THR A 1 89 ? -22.137 2.005 6.413 1.00 76.12 89 THR A CA 1
ATOM 711 C C . THR A 1 89 ? -22.927 2.723 7.512 1.00 76.12 89 THR A C 1
ATOM 713 O O . THR A 1 89 ? -24.042 3.183 7.282 1.00 76.12 89 THR A O 1
ATOM 716 N N . GLY A 1 90 ? -22.393 2.746 8.737 1.00 70.38 90 GLY A N 1
ATOM 717 C CA . GLY A 1 90 ? -23.022 3.396 9.880 1.00 70.38 90 GLY A CA 1
ATOM 718 C C . GLY A 1 90 ? -22.918 4.928 9.844 1.00 70.38 90 GLY A C 1
ATOM 719 O O . GLY A 1 90 ? -22.329 5.501 8.933 1.00 70.38 90 GLY A O 1
ATOM 720 N N . PRO A 1 91 ? -23.427 5.611 10.886 1.00 68.75 91 PRO A N 1
ATOM 721 C CA . PRO A 1 91 ? -23.436 7.077 10.974 1.00 68.75 91 PRO A CA 1
ATOM 722 C C . PRO A 1 91 ? -22.044 7.706 11.160 1.00 68.75 91 PRO A C 1
ATOM 724 O O . PRO A 1 91 ? -21.910 8.924 11.112 1.00 68.75 91 PRO A O 1
ATOM 727 N N . LYS A 1 92 ? -21.010 6.897 11.427 1.00 74.31 92 LYS A N 1
ATOM 728 C CA . LYS A 1 92 ? -19.624 7.357 11.554 1.00 74.31 92 LYS A CA 1
ATOM 729 C C . LYS A 1 92 ? -18.872 7.037 10.269 1.00 74.31 92 LYS A C 1
ATOM 731 O O . LYS A 1 92 ? -18.609 5.868 9.989 1.00 74.31 92 LYS A O 1
ATOM 736 N N . GLU A 1 93 ? -18.520 8.085 9.537 1.00 74.94 93 GLU A N 1
ATOM 737 C CA . GLU A 1 93 ? -17.703 8.006 8.327 1.00 74.94 93 GLU A CA 1
ATOM 738 C C . GLU A 1 93 ? -16.287 7.475 8.633 1.00 74.94 93 GLU A C 1
ATOM 740 O O . GLU A 1 93 ? -15.808 7.548 9.768 1.00 74.94 93 GLU A O 1
ATOM 745 N N . ASP A 1 94 ? -15.614 6.920 7.616 1.00 81.12 94 ASP A N 1
ATOM 746 C CA . ASP A 1 94 ? -14.217 6.448 7.683 1.00 81.12 94 ASP A CA 1
ATOM 747 C C . ASP A 1 94 ? -13.921 5.359 8.737 1.00 81.12 94 ASP A C 1
ATOM 749 O O . ASP A 1 94 ? -12.819 5.268 9.289 1.00 81.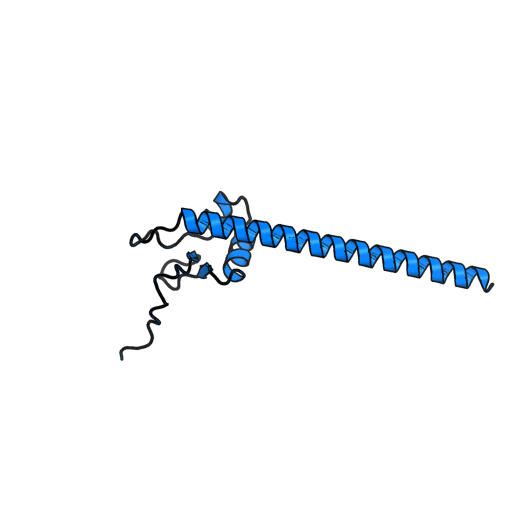12 94 ASP A O 1
ATOM 753 N N . MET A 1 95 ? -14.897 4.493 9.004 1.00 84.81 95 MET A N 1
ATOM 754 C CA . MET A 1 95 ? -14.777 3.383 9.949 1.00 84.81 95 MET A CA 1
ATOM 755 C C . MET A 1 95 ? -14.621 2.047 9.217 1.00 84.81 95 MET A C 1
ATOM 757 O O . MET A 1 95 ? -15.420 1.710 8.349 1.00 84.81 95 MET A O 1
ATOM 761 N N . TRP A 1 96 ? -13.622 1.254 9.597 1.00 86.69 96 TRP A N 1
ATOM 762 C CA . TRP A 1 96 ? -13.282 -0.024 8.968 1.00 86.69 96 TRP A CA 1
ATOM 763 C C . TRP A 1 96 ? -13.405 -1.183 9.949 1.00 86.69 96 TRP A C 1
ATOM 765 O O . TRP A 1 96 ? -13.003 -1.067 11.107 1.00 86.69 96 TRP A O 1
ATOM 775 N N . GLY A 1 97 ? -13.937 -2.306 9.473 1.00 83.88 97 GLY A N 1
ATOM 776 C CA . GLY A 1 97 ? -14.067 -3.555 10.223 1.00 83.88 97 GLY A CA 1
ATOM 777 C C . GLY A 1 97 ? -13.528 -4.750 9.435 1.00 83.88 97 GLY A C 1
ATOM 778 O O . GLY A 1 97 ? -13.169 -4.632 8.262 1.00 83.88 97 GLY A O 1
ATOM 779 N N . ILE A 1 98 ? -13.470 -5.920 10.074 1.00 82.56 98 ILE A N 1
ATOM 780 C CA . ILE A 1 98 ? -13.049 -7.179 9.435 1.00 82.56 98 ILE A CA 1
ATOM 781 C C . ILE A 1 98 ? -14.234 -8.118 9.282 1.00 82.56 98 ILE A C 1
ATOM 783 O O . ILE A 1 98 ? -15.009 -8.313 10.215 1.00 82.56 98 ILE A O 1
ATOM 787 N N . HIS A 1 99 ? -14.331 -8.767 8.121 1.00 69.94 99 HIS A N 1
ATOM 788 C CA . HIS A 1 99 ? -15.200 -9.918 7.923 1.00 69.94 99 HIS A CA 1
ATOM 789 C C . HIS A 1 99 ? -14.727 -11.084 8.797 1.00 69.94 99 HIS A C 1
ATOM 791 O O . HIS A 1 99 ? -13.895 -11.906 8.399 1.00 69.94 99 HIS A O 1
ATOM 797 N N . LEU A 1 100 ? -15.267 -11.157 10.011 1.00 62.62 100 LEU A N 1
ATOM 798 C CA . LEU A 1 100 ? -15.201 -12.348 10.839 1.00 62.62 100 LEU A CA 1
ATOM 799 C C . LEU A 1 100 ? -16.071 -13.414 10.167 1.00 62.62 100 LEU A C 1
ATOM 801 O O . LEU A 1 100 ? -17.265 -13.218 9.964 1.00 62.62 100 LEU A O 1
ATOM 805 N N . LYS A 1 101 ? -15.478 -14.565 9.826 1.00 53.16 101 LYS A N 1
ATOM 806 C CA . LYS A 1 101 ? -16.175 -15.711 9.203 1.00 53.16 101 LYS A CA 1
ATOM 807 C C . LYS A 1 101 ? -17.417 -16.186 9.983 1.00 53.16 101 LYS A C 1
ATOM 809 O O . LYS A 1 101 ? -18.203 -16.946 9.435 1.00 53.16 101 LYS A O 1
ATOM 814 N N . GLN A 1 102 ? -17.568 -15.770 11.241 1.00 47.34 102 GLN A N 1
ATOM 815 C CA . GLN A 1 102 ? -18.689 -16.111 12.118 1.00 47.34 102 GLN A CA 1
ATOM 816 C C . GLN A 1 102 ? -19.965 -15.293 11.869 1.00 47.34 102 GLN A C 1
ATOM 818 O O . GLN A 1 102 ? -21.016 -15.704 12.344 1.00 47.34 102 GLN A O 1
ATOM 823 N N . PHE A 1 103 ? -19.913 -14.201 11.099 1.00 47.78 103 PHE A N 1
ATOM 824 C CA . PHE A 1 103 ? -21.102 -13.418 10.758 1.00 47.78 103 PHE A CA 1
ATOM 825 C C . PHE A 1 103 ? -21.161 -13.164 9.246 1.00 47.78 103 PHE A C 1
ATOM 827 O O . PHE A 1 103 ? -20.473 -12.264 8.750 1.00 47.78 103 PHE A O 1
ATOM 834 N N . PRO A 1 104 ? -21.952 -13.943 8.476 1.00 44.50 104 PRO A N 1
ATOM 835 C CA . PRO A 1 104 ? -22.355 -13.501 7.149 1.00 44.50 104 PRO A CA 1
ATOM 836 C C . PRO A 1 104 ? -23.082 -12.161 7.292 1.00 44.50 104 PRO A C 1
ATOM 838 O O . PRO A 1 104 ? -23.796 -11.936 8.272 1.00 44.50 104 PRO A O 1
ATOM 841 N N . ARG A 1 105 ? -22.863 -11.260 6.328 1.00 45.16 105 ARG A N 1
ATOM 842 C CA . ARG A 1 105 ? -23.610 -10.005 6.201 1.00 45.16 10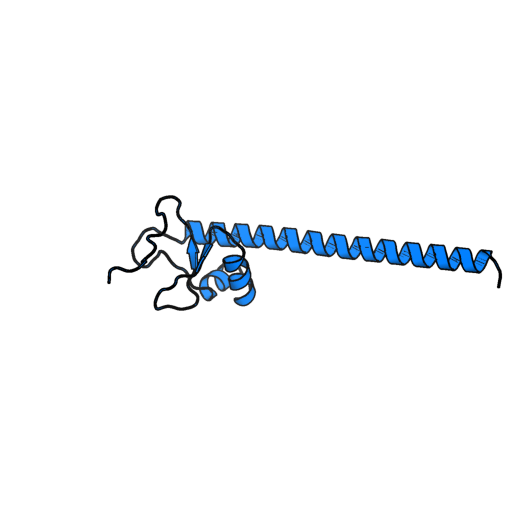5 ARG A CA 1
ATOM 843 C C . ARG A 1 105 ? -25.096 -10.304 6.432 1.00 45.16 105 ARG A C 1
ATOM 845 O O . ARG A 1 105 ? -25.682 -11.080 5.684 1.00 45.16 105 ARG A O 1
ATOM 852 N N . LYS A 1 106 ? -25.708 -9.691 7.447 1.00 47.97 106 LYS A N 1
ATOM 853 C CA . LYS A 1 106 ? -27.136 -9.400 7.355 1.00 47.97 106 LYS A CA 1
ATOM 854 C C . LYS A 1 106 ? -27.218 -8.236 6.391 1.00 47.97 106 LYS A C 1
ATOM 856 O O . LYS A 1 106 ? -26.970 -7.092 6.768 1.00 47.97 106 LYS A O 1
ATOM 861 N N . ASP A 1 107 ? -27.445 -8.559 5.127 1.00 48.59 107 ASP A N 1
ATOM 862 C CA . ASP A 1 107 ? -27.913 -7.577 4.172 1.00 48.59 107 ASP A CA 1
ATOM 863 C C . ASP A 1 107 ? -29.197 -7.009 4.786 1.00 48.59 107 ASP A C 1
ATOM 865 O O . ASP A 1 107 ? -30.198 -7.713 4.903 1.00 48.59 107 ASP A O 1
ATOM 869 N N . PHE A 1 108 ? -29.152 -5.773 5.288 1.00 54.16 108 PHE A N 1
ATOM 870 C CA . PHE A 1 108 ? -30.358 -5.033 5.656 1.00 54.16 108 PHE A CA 1
ATOM 871 C C . PHE A 1 108 ? -31.047 -4.630 4.349 1.00 54.16 108 PHE A C 1
ATOM 873 O O . PHE A 1 108 ? -31.015 -3.480 3.920 1.00 54.16 108 PHE A O 1
ATOM 880 N N . GLY A 1 109 ? -31.578 -5.638 3.665 1.00 44.47 109 GLY A N 1
ATOM 881 C CA . GLY A 1 109 ? -32.442 -5.519 2.513 1.00 44.47 109 GLY A CA 1
ATOM 882 C C . GLY A 1 109 ? -33.883 -5.632 2.980 1.00 44.47 109 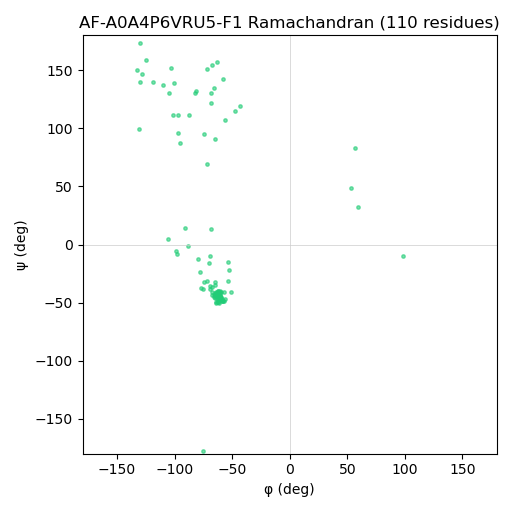GLY A C 1
ATOM 88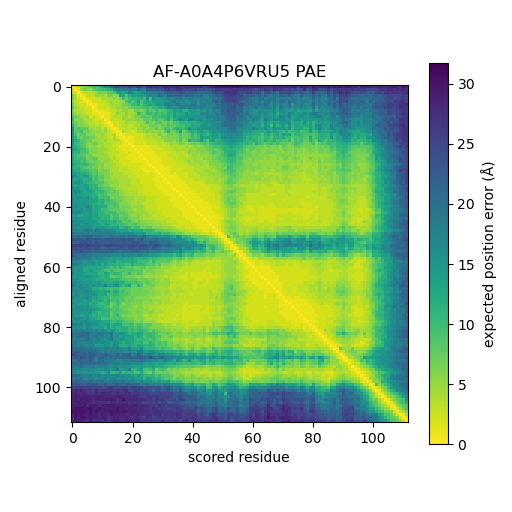3 O O . GLY A 1 109 ? -34.389 -6.735 3.109 1.00 44.47 109 GLY A O 1
ATOM 884 N N . ASN A 1 110 ? -34.494 -4.468 3.196 1.00 46.81 110 ASN A N 1
ATOM 885 C CA . ASN A 1 110 ? -35.903 -4.181 2.934 1.00 46.81 110 ASN A CA 1
ATOM 886 C C . ASN A 1 110 ? -36.970 -5.067 3.612 1.00 46.81 110 ASN A C 1
ATOM 888 O O . ASN A 1 110 ? -37.582 -5.912 2.966 1.00 46.81 110 ASN A O 1
ATOM 892 N N . ASP A 1 111 ? -37.300 -4.741 4.865 1.00 48.66 111 ASP A N 1
ATOM 893 C CA . ASP A 1 111 ? -38.647 -4.976 5.395 1.00 48.66 111 ASP A CA 1
ATOM 894 C C . ASP A 1 111 ? -39.453 -3.671 5.240 1.00 48.66 111 ASP A C 1
ATOM 896 O O . ASP A 1 111 ? -39.453 -2.806 6.120 1.00 48.66 111 ASP A O 1
ATOM 900 N N . THR A 1 112 ? -40.081 -3.508 4.073 1.00 47.16 112 THR A N 1
ATOM 901 C CA . THR A 1 112 ? -41.249 -2.635 3.856 1.00 47.16 112 THR A CA 1
ATOM 902 C C . THR A 1 112 ? -42.416 -3.499 3.434 1.00 47.16 112 THR A C 1
ATOM 904 O O . THR A 1 112 ? -42.198 -4.280 2.478 1.00 47.16 112 THR A O 1
#

Secondary structure (DSSP, 8-state):
--HHHHHHHHHHHHHHHHHHHHHHHHHHHHHHHHHHHHHHHHHHHHHHH--SSTTTS-EEHHHHHHHHT--HHHHHHHHHH-TTEEE--SSSTTEEEE--TT----------

Foldseek 3Di:
DDPVVVVVVVVVVVVVVVVVVVVVVVVVVVVVVVLVVLLVVLVVVQVVQADPDVPSQKDALVVSCVVSVHDSVSSVVSQVPDPQKDFDPDPDHRIIGGPDVVDDDPPPPDDD

pLDDT: mean 79.86, std 13.95, range [44.47, 94.25]

Mean predicted aligned error: 10.77 Å

Sequence (112 aa):
MDMKVIDGIIVGAFGGAAAGVVVYAVQYFHQKIVFFVECRRVHKWLAEHTTLELGKEFRSTRTIASWNNITEDRARFICSAHKKIYLSTGPKEDMWGIHLKQFPRKDFGNDT

Nea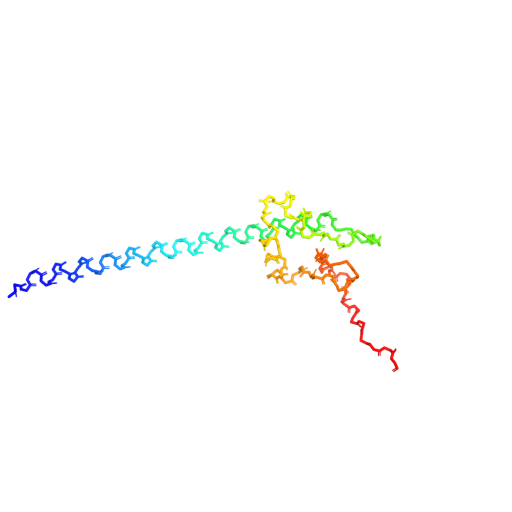rest PDB structures (foldseek):
  8amz-assembly1_O  TM=6.127E-01  e=8.499E-01  Spinacia oleracea
  5w7s-assembly1_A-2  TM=5.005E-01  e=6.505E-01  Penicillium oxalicum
  2quf-assembly1_A  TM=6.940E-01  e=2.027E+00  unclassified
  6c5b-assembly1_B  TM=7.168E-01  e=2.831E+00  Lysobacter antibioticus
  8h3t-assembly1_B  TM=4.434E-01  e=2.648E+00  Streptomyces galtieri

Radius of gyration: 23.64 Å; Cα contacts (8 Å, |Δi|>4): 83; chains: 1; bounding box: 71×24×64 Å